Protein AF-A0A967WNM2-F1 (afdb_monomer)

Foldseek 3Di:
DDDDDPPDDQLLADPCVVVVHDDDPVSVVSSVVQVVCCVVPVDGPDDSVDPD

Radius of gyration: 11.97 Å; Cα contacts (8 Å, |Δi|>4): 35; chains: 1; bounding box: 39×19×26 Å

Sequence (52 aa):
TQSGVFMGTPRYISPEMATGAGADIRSDLYALGLLTYEMLTGKAPFDADNPW

Solvent-accessible surface area (backbone atoms only — not comparable to full-atom values): 3380 Å² total; per-residue (Å²): 130,85,76,77,81,72,88,61,73,67,66,54,60,28,73,54,46,76,74,70,44,77,83,49,77,66,35,54,53,46,31,50,52,47,52,51,47,20,73,76,68,76,43,71,89,62,52,71,92,53,92,120

Secondary structure (DSSP, 8-state):
-------S-GGG--HHHHTTPPP-HHHHHHHHHHHHHHHHHSS-SSBTTB--

pLDDT: mean 77.34, std 17.01, range [41.91, 95.94]

Nearest PDB structures (foldseek):
  7opo-assembly5_I  TM=8.430E-01  e=3.002E-02  Homo sapiens
  7opo-assembly2_C  TM=8.324E-01  e=3.690E-02  Homo sapiens
  3ggf-assembly3_B  TM=7.538E-01  e=2.127E-02  Homo sapiens
  7opo-assembly4_G  TM=7.989E-01  e=5.577E-02  Homo sapiens
  7opo-assembly6_K  TM=7.859E-01  e=8.429E-02  Homo sapiens

Structure (mmCIF, N/CA/C/O backbone):
data_AF-A0A967WNM2-F1
#
_entry.id   AF-A0A967WNM2-F1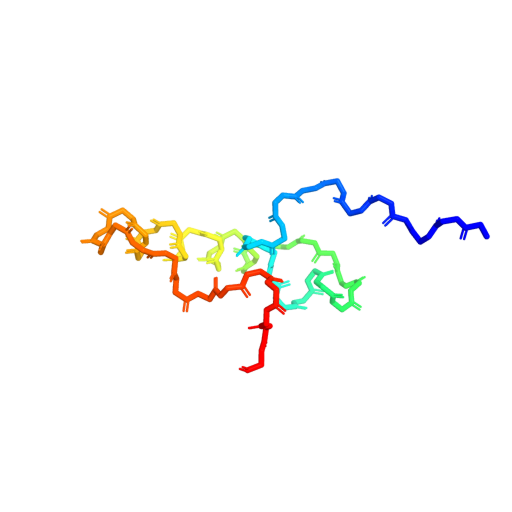
#
loop_
_atom_site.group_PDB
_atom_site.id
_atom_site.type_symbol
_atom_site.label_atom_id
_atom_site.label_alt_id
_atom_site.label_comp_id
_atom_site.label_asym_id
_atom_site.label_entity_id
_atom_site.label_seq_id
_atom_site.pdbx_PDB_ins_code
_atom_site.Cartn_x
_atom_site.Cartn_y
_atom_site.Cartn_z
_atom_site.occupancy
_atom_site.B_iso_or_equiv
_atom_site.auth_seq_id
_atom_site.auth_comp_id
_atom_site.auth_asym_id
_atom_site.auth_atom_id
_atom_site.pdbx_PDB_model_num
ATOM 1 N N . THR A 1 1 ? 29.384 -1.378 -0.741 1.00 41.91 1 THR A N 1
ATOM 2 C CA . THR A 1 1 ? 28.688 -0.109 -1.044 1.00 41.91 1 THR A CA 1
ATOM 3 C C . THR A 1 1 ? 27.212 -0.338 -0.801 1.00 41.91 1 THR A C 1
ATOM 5 O O . THR A 1 1 ? 26.707 -1.356 -1.250 1.00 41.91 1 THR A O 1
ATOM 8 N N . GLN A 1 2 ? 26.590 0.491 0.045 1.00 43.06 2 GLN A N 1
ATOM 9 C CA . GLN A 1 2 ? 25.241 0.275 0.587 1.00 43.06 2 GLN A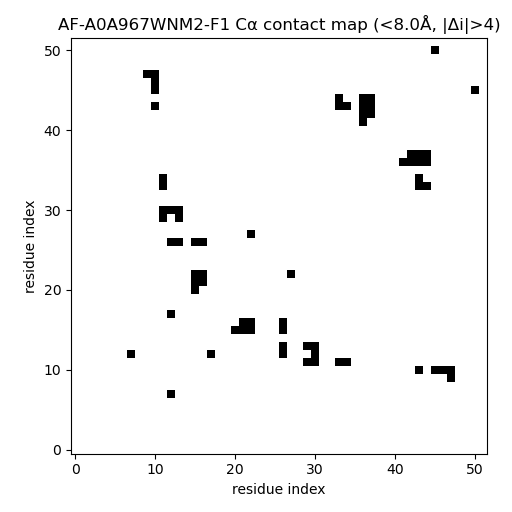 CA 1
ATOM 10 C C . GLN A 1 2 ? 24.208 0.060 -0.522 1.00 43.06 2 GLN A C 1
ATOM 12 O O . GLN A 1 2 ? 24.149 0.834 -1.477 1.00 43.06 2 GLN A O 1
ATOM 17 N N . SER A 1 3 ? 23.436 -1.015 -0.363 1.00 47.94 3 SER A N 1
ATOM 18 C CA . SER A 1 3 ? 22.263 -1.369 -1.153 1.00 47.94 3 SER A CA 1
ATOM 19 C C . SER A 1 3 ? 21.350 -0.158 -1.289 1.00 47.94 3 SER A C 1
ATOM 21 O O . SER A 1 3 ? 21.118 0.549 -0.309 1.00 47.94 3 SER A O 1
ATOM 23 N N . GLY A 1 4 ? 20.901 0.087 -2.520 1.00 47.19 4 GLY A N 1
ATOM 24 C CA . GLY A 1 4 ? 20.145 1.268 -2.911 1.00 47.19 4 GLY A CA 1
ATOM 25 C C . GLY A 1 4 ? 19.074 1.626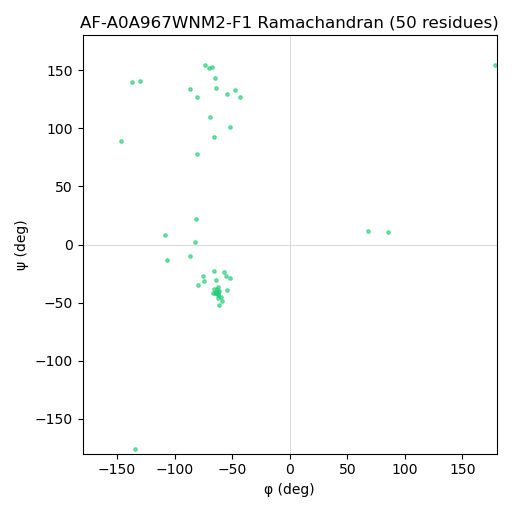 -1.892 1.00 47.19 4 GLY A C 1
ATOM 26 O O . GLY A 1 4 ? 18.269 0.787 -1.496 1.00 47.19 4 GLY A O 1
ATOM 27 N N . VAL A 1 5 ? 19.107 2.885 -1.464 1.00 43.94 5 VAL A N 1
ATOM 28 C CA . VAL A 1 5 ? 18.060 3.520 -0.675 1.00 43.94 5 VAL A CA 1
ATOM 29 C C . VAL A 1 5 ? 16.742 3.293 -1.417 1.00 43.94 5 VAL A C 1
ATOM 31 O O . VAL A 1 5 ? 16.477 3.949 -2.423 1.00 43.94 5 VAL A O 1
ATOM 34 N N . PHE A 1 6 ? 15.941 2.328 -0.959 1.00 51.28 6 PHE A N 1
ATOM 35 C CA . PHE A 1 6 ? 14.548 2.192 -1.370 1.00 51.28 6 PHE A CA 1
ATOM 36 C C . PHE A 1 6 ? 13.839 3.432 -0.824 1.00 51.28 6 PHE A C 1
ATOM 38 O O . PHE A 1 6 ? 13.482 3.515 0.348 1.00 51.28 6 PHE A O 1
ATOM 45 N N . MET A 1 7 ? 13.767 4.470 -1.654 1.00 48.28 7 MET A N 1
ATOM 46 C CA . MET A 1 7 ? 13.195 5.760 -1.299 1.00 48.28 7 MET A CA 1
ATOM 47 C C . MET A 1 7 ? 11.670 5.661 -1.420 1.00 48.28 7 MET A C 1
ATOM 49 O O . MET A 1 7 ? 11.074 6.065 -2.410 1.00 48.28 7 MET A O 1
ATO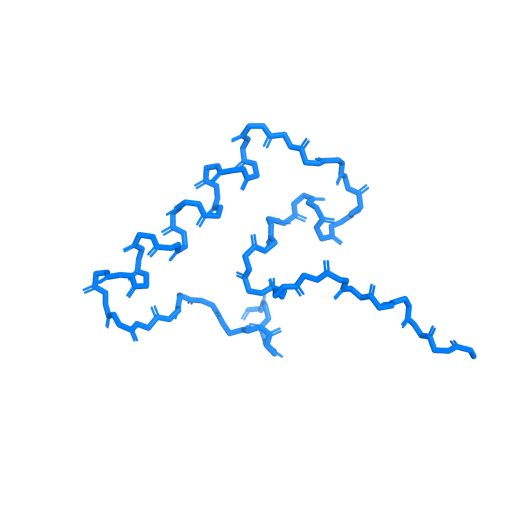M 53 N N . GLY A 1 8 ? 11.056 5.045 -0.413 1.00 53.25 8 GLY A N 1
ATOM 54 C CA . GLY A 1 8 ? 9.615 4.873 -0.246 1.00 53.25 8 GLY A CA 1
ATOM 55 C C . GLY A 1 8 ? 9.344 4.078 1.030 1.00 53.25 8 GLY A C 1
ATOM 56 O O . GLY A 1 8 ? 10.210 3.333 1.480 1.00 53.25 8 GLY A O 1
ATOM 57 N N . THR A 1 9 ? 8.173 4.229 1.651 1.00 62.97 9 THR A N 1
ATOM 58 C CA . THR A 1 9 ? 7.774 3.327 2.742 1.00 62.97 9 THR A CA 1
ATOM 59 C C . THR A 1 9 ? 7.505 1.952 2.116 1.00 62.97 9 THR A C 1
ATOM 61 O O . THR A 1 9 ? 6.507 1.829 1.403 1.00 62.97 9 THR A O 1
ATOM 64 N N . PRO A 1 10 ? 8.345 0.918 2.347 1.00 66.25 10 PRO A N 1
ATOM 65 C CA . PRO A 1 10 ? 8.271 -0.353 1.609 1.00 66.25 10 PRO A CA 1
ATOM 66 C C . PRO A 1 10 ? 6.900 -1.030 1.713 1.00 66.25 10 PRO A C 1
ATOM 68 O O . PRO A 1 10 ? 6.492 -1.772 0.828 1.00 66.25 10 PRO A O 1
ATOM 71 N N . ARG A 1 11 ? 6.165 -0.702 2.781 1.00 73.38 11 ARG A 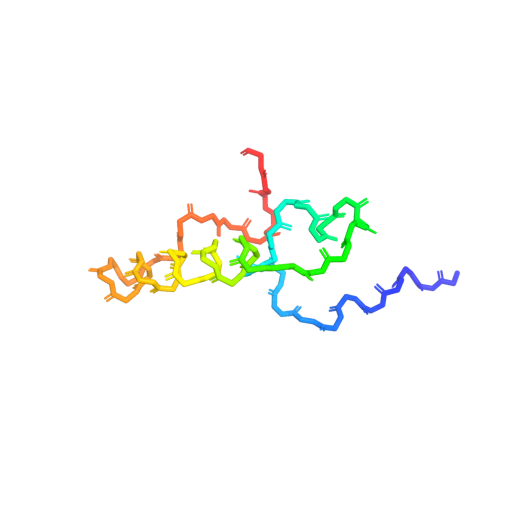N 1
ATOM 72 C CA . ARG A 1 11 ? 4.822 -1.180 3.103 1.00 73.38 11 ARG A CA 1
ATOM 73 C C . ARG A 1 11 ? 3.793 -1.017 1.980 1.00 73.38 11 ARG A C 1
ATOM 75 O O . ARG A 1 11 ? 2.867 -1.811 1.936 1.00 73.38 11 ARG A O 1
ATOM 82 N N . TYR A 1 12 ? 3.936 -0.023 1.102 1.00 81.38 12 TYR A N 1
ATOM 83 C CA . TYR A 1 12 ? 2.949 0.272 0.049 1.00 81.38 12 TYR A CA 1
ATOM 84 C C . TYR A 1 12 ? 3.415 -0.095 -1.362 1.00 81.38 12 TYR A C 1
ATOM 86 O O . TYR A 1 12 ? 2.760 0.254 -2.342 1.00 81.38 12 TYR A O 1
ATOM 94 N N . ILE A 1 13 ? 4.552 -0.778 -1.479 1.00 85.25 13 ILE A N 1
ATOM 95 C CA . ILE A 1 13 ? 5.112 -1.155 -2.773 1.00 85.25 13 ILE A CA 1
ATOM 96 C C . ILE A 1 13 ? 4.389 -2.400 -3.275 1.00 85.25 13 ILE A C 1
ATOM 98 O O . ILE A 1 13 ? 4.291 -3.406 -2.573 1.00 85.25 13 ILE A O 1
ATOM 102 N N . SER A 1 14 ? 3.878 -2.323 -4.499 1.00 85.81 14 SER A N 1
ATOM 103 C CA . SER A 1 14 ? 3.246 -3.460 -5.145 1.00 85.81 14 SER A CA 1
ATOM 104 C C . SER A 1 14 ? 4.269 -4.539 -5.524 1.00 85.81 14 SER A C 1
ATOM 106 O O . SER A 1 14 ? 5.440 -4.223 -5.773 1.00 85.81 14 SER A O 1
ATOM 108 N N . PRO A 1 15 ? 3.866 -5.822 -5.577 1.00 83.88 15 PRO A N 1
ATOM 109 C CA . PRO A 1 15 ? 4.779 -6.921 -5.884 1.00 83.88 15 PRO A CA 1
ATOM 110 C C . PRO A 1 15 ? 5.547 -6.720 -7.194 1.00 83.88 15 PRO A C 1
ATOM 112 O O . PRO A 1 15 ? 6.745 -6.982 -7.263 1.00 83.88 15 PRO A O 1
ATOM 115 N N . GLU A 1 16 ? 4.891 -6.193 -8.226 1.00 84.12 16 GLU A N 1
ATOM 116 C CA . GLU A 1 16 ? 5.516 -5.919 -9.515 1.00 84.1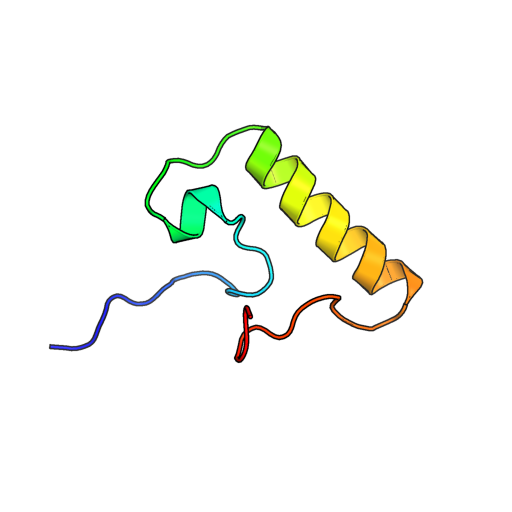2 16 GLU A CA 1
ATOM 117 C C . GLU A 1 16 ? 6.627 -4.860 -9.410 1.00 84.12 16 GLU A C 1
ATOM 119 O O . GLU A 1 16 ? 7.722 -5.080 -9.935 1.00 84.12 16 GLU A O 1
ATOM 124 N N . MET A 1 17 ? 6.419 -3.783 -8.643 1.00 84.38 17 MET A N 1
ATOM 125 C CA . MET A 1 17 ? 7.454 -2.776 -8.387 1.00 84.38 17 MET A CA 1
ATOM 126 C C . MET A 1 17 ? 8.623 -3.351 -7.579 1.00 84.38 17 MET A C 1
ATOM 128 O O . MET A 1 17 ? 9.781 -3.052 -7.871 1.00 84.38 17 MET A O 1
ATOM 132 N N . ALA A 1 18 ? 8.348 -4.222 -6.603 1.00 82.81 18 ALA A N 1
ATOM 133 C CA . ALA A 1 18 ? 9.389 -4.889 -5.818 1.00 82.81 18 ALA A CA 1
ATOM 134 C C . ALA A 1 18 ? 10.276 -5.808 -6.680 1.00 82.81 18 ALA A C 1
ATOM 136 O O . ALA A 1 18 ? 11.468 -5.952 -6.412 1.00 82.81 18 ALA A O 1
ATOM 137 N N . THR A 1 19 ? 9.718 -6.386 -7.748 1.00 84.62 19 THR A N 1
ATOM 138 C CA . THR A 1 19 ? 10.462 -7.208 -8.722 1.00 84.62 19 THR A CA 1
ATOM 139 C C . THR A 1 19 ? 11.196 -6.398 -9.798 1.00 84.62 19 THR A C 1
ATOM 141 O O . THR A 1 19 ? 11.839 -6.981 -10.670 1.00 84.62 19 THR A O 1
ATOM 144 N N . GLY A 1 20 ? 11.134 -5.063 -9.742 1.00 81.50 20 GLY A N 1
ATOM 145 C CA . GLY A 1 20 ? 11.784 -4.172 -10.705 1.00 81.50 20 GLY A CA 1
ATOM 146 C C . GLY A 1 20 ? 10.963 -3.894 -11.966 1.00 81.50 20 GLY A C 1
ATOM 147 O O . GLY A 1 20 ? 11.493 -3.309 -12.912 1.00 81.50 20 GLY A O 1
ATOM 148 N N . ALA A 1 21 ? 9.685 -4.285 -11.999 1.00 81.00 21 ALA A N 1
ATOM 149 C CA . ALA A 1 21 ? 8.765 -3.804 -13.022 1.00 81.00 21 ALA A CA 1
ATOM 150 C C . ALA A 1 21 ? 8.379 -2.340 -12.742 1.00 81.00 21 ALA A C 1
ATOM 152 O O . ALA A 1 21 ? 8.436 -1.863 -11.608 1.00 81.00 21 ALA A O 1
ATOM 153 N N . GLY A 1 22 ? 8.001 -1.605 -13.788 1.00 85.00 22 GLY A N 1
ATOM 154 C CA . GLY A 1 22 ? 7.511 -0.235 -13.637 1.00 85.00 22 GLY A CA 1
ATOM 155 C C . GLY A 1 22 ? 6.160 -0.189 -12.918 1.00 85.00 22 GLY A C 1
ATOM 156 O O . GLY A 1 22 ? 5.375 -1.130 -13.015 1.00 85.00 22 GLY A O 1
ATOM 157 N N . ALA A 1 23 ? 5.889 0.922 -12.234 1.00 86.44 23 ALA A N 1
ATOM 158 C CA . ALA A 1 23 ? 4.571 1.196 -11.675 1.00 86.44 23 ALA A CA 1
ATOM 159 C C . ALA A 1 23 ? 3.537 1.351 -12.800 1.00 86.44 23 ALA A C 1
ATOM 161 O O . ALA A 1 23 ? 3.783 2.057 -13.783 1.00 86.44 23 ALA A O 1
ATOM 162 N N . ASP A 1 24 ? 2.379 0.718 -12.642 1.00 88.44 24 ASP A N 1
ATOM 163 C CA . ASP A 1 24 ? 1.220 0.920 -13.508 1.00 88.44 24 ASP A CA 1
ATOM 164 C C . ASP A 1 24 ? -0.065 1.080 -12.678 1.00 88.44 24 ASP A C 1
ATOM 166 O O . ASP A 1 24 ? -0.036 1.112 -11.449 1.00 88.44 24 ASP A O 1
ATOM 170 N N . ILE A 1 25 ? -1.218 1.188 -13.342 1.00 93.25 25 ILE A N 1
ATOM 171 C CA . ILE A 1 25 ? -2.516 1.389 -12.678 1.00 93.25 25 ILE A CA 1
ATOM 172 C C . ILE A 1 25 ? -2.844 0.324 -11.613 1.00 93.25 25 ILE A C 1
ATOM 174 O O . ILE A 1 25 ? -3.589 0.585 -10.669 1.00 93.25 25 ILE A O 1
ATOM 178 N N . ARG A 1 26 ? -2.301 -0.891 -11.743 1.00 92.44 26 ARG A N 1
ATOM 179 C CA . ARG A 1 26 ? -2.497 -1.978 -10.776 1.00 92.44 26 ARG A CA 1
ATOM 180 C C . ARG A 1 26 ? -1.690 -1.732 -9.507 1.00 92.44 26 ARG A C 1
ATOM 182 O O . ARG A 1 26 ? -2.164 -2.081 -8.427 1.00 92.44 26 ARG A O 1
ATOM 189 N N . SER A 1 27 ? -0.537 -1.080 -9.629 1.00 88.38 27 SER A N 1
ATOM 190 C CA . SER A 1 27 ? 0.305 -0.680 -8.502 1.00 88.38 27 SER A CA 1
ATOM 191 C C . SER A 1 27 ? -0.412 0.332 -7.608 1.00 88.38 27 SER A C 1
ATOM 193 O O . SER A 1 27 ? -0.407 0.191 -6.385 1.00 88.38 27 SER A O 1
ATOM 195 N N . ASP A 1 28 ? -1.120 1.287 -8.216 1.00 90.75 28 ASP A N 1
ATOM 196 C CA . ASP A 1 28 ? -1.949 2.254 -7.488 1.00 90.75 28 ASP A CA 1
ATOM 197 C C . ASP A 1 28 ? -3.139 1.576 -6.794 1.00 90.75 28 ASP A C 1
ATOM 199 O O . ASP A 1 28 ? -3.439 1.871 -5.635 1.00 90.75 28 ASP A O 1
ATOM 203 N N . LEU A 1 29 ? -3.800 0.626 -7.469 1.00 94.12 29 LEU A N 1
ATOM 204 C CA . LEU A 1 29 ? -4.910 -0.130 -6.880 1.00 94.12 29 LEU A CA 1
ATOM 205 C C . LEU A 1 29 ? -4.452 -0.973 -5.680 1.00 94.12 29 LEU A C 1
ATOM 207 O O . LEU A 1 29 ? -5.163 -1.059 -4.677 1.00 94.12 29 LEU A O 1
ATOM 211 N N . TYR A 1 30 ? -3.258 -1.560 -5.767 1.00 90.69 30 TYR A N 1
ATOM 212 C CA . TYR A 1 30 ? -2.642 -2.294 -4.668 1.00 90.69 30 TYR A CA 1
ATOM 213 C C . TYR A 1 30 ? -2.394 -1.382 -3.458 1.00 90.69 30 TYR A C 1
ATOM 215 O O . TYR A 1 30 ? -2.864 -1.677 -2.357 1.00 90.69 30 TYR A O 1
ATOM 223 N N . ALA A 1 31 ? -1.734 -0.237 -3.665 1.00 89.75 31 ALA A N 1
ATOM 224 C CA . ALA A 1 31 ? -1.453 0.724 -2.599 1.00 89.75 31 ALA A CA 1
ATOM 225 C C . ALA A 1 31 ? -2.739 1.286 -1.965 1.00 89.75 31 ALA A C 1
ATOM 227 O O . ALA A 1 31 ? -2.833 1.392 -0.739 1.00 89.75 31 ALA A O 1
ATOM 228 N N . LEU A 1 3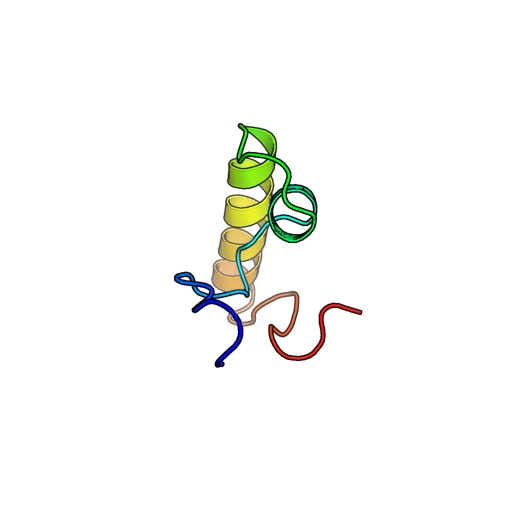2 ? -3.760 1.577 -2.777 1.00 93.25 32 LEU A N 1
ATOM 229 C CA . LEU A 1 32 ? -5.068 2.018 -2.294 1.00 93.25 32 LEU A CA 1
ATOM 230 C C . LEU A 1 32 ? -5.754 0.947 -1.435 1.00 93.25 32 LEU A C 1
ATOM 232 O O . LEU A 1 32 ? -6.351 1.277 -0.409 1.00 93.25 32 LEU A O 1
ATOM 236 N N . GLY A 1 33 ? -5.667 -0.328 -1.824 1.00 93.12 33 GLY A N 1
ATOM 237 C CA . GLY A 1 33 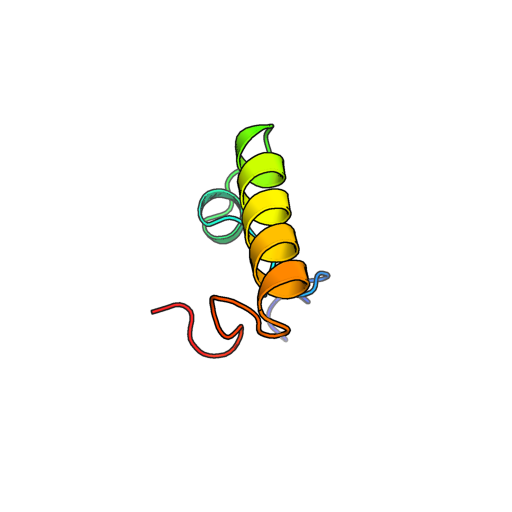? -6.213 -1.443 -1.050 1.00 93.12 33 GLY A CA 1
ATOM 238 C C . GLY A 1 33 ? -5.559 -1.568 0.326 1.00 93.12 33 GLY A C 1
ATOM 239 O O . GLY A 1 33 ? -6.262 -1.662 1.334 1.00 93.12 33 GLY A O 1
ATOM 240 N N . LEU A 1 34 ? -4.226 -1.486 0.377 1.00 91.19 34 LEU A N 1
ATOM 241 C CA . LEU A 1 34 ? -3.465 -1.488 1.630 1.00 91.19 34 LEU A CA 1
ATOM 242 C C . LEU A 1 34 ? -3.870 -0.326 2.542 1.00 91.19 34 LEU A C 1
ATOM 244 O O . LEU A 1 34 ? -4.176 -0.540 3.715 1.00 91.19 34 LEU A O 1
ATOM 248 N N . LEU A 1 35 ? -3.922 0.890 1.991 1.00 90.88 35 LEU A N 1
ATOM 249 C CA . LEU A 1 35 ? -4.297 2.086 2.739 1.00 90.88 35 LEU A CA 1
ATOM 250 C C . LEU A 1 35 ? -5.736 1.992 3.259 1.00 90.88 35 LEU A C 1
ATOM 252 O O . LEU A 1 35 ? -6.007 2.329 4.406 1.00 90.88 35 LEU A O 1
ATOM 256 N N . THR A 1 36 ? -6.662 1.501 2.435 1.00 94.44 36 THR A N 1
ATOM 257 C CA . THR A 1 36 ? -8.065 1.320 2.828 1.00 94.44 36 THR A CA 1
ATOM 258 C C . THR A 1 36 ? -8.189 0.320 3.971 1.00 94.44 36 THR A C 1
ATOM 260 O O . THR A 1 36 ? -8.898 0.584 4.941 1.00 94.44 36 THR A O 1
ATOM 263 N N . TYR A 1 37 ? -7.467 -0.801 3.906 1.00 92.94 37 TYR A N 1
ATOM 264 C CA . TYR A 1 37 ? -7.424 -1.765 5.002 1.00 92.94 37 TYR A CA 1
ATOM 265 C C . TYR A 1 37 ? -6.881 -1.132 6.290 1.00 92.94 37 TYR A C 1
ATOM 267 O O . TYR A 1 37 ? -7.472 -1.303 7.358 1.00 92.94 37 TYR A O 1
ATOM 275 N N . GLU A 1 38 ? -5.790 -0.372 6.201 1.00 92.75 38 GLU A N 1
ATOM 276 C CA . GLU A 1 38 ? -5.185 0.286 7.361 1.00 92.75 38 GLU A CA 1
ATOM 277 C C . GLU A 1 38 ? -6.114 1.336 7.974 1.00 92.75 38 GLU A C 1
ATOM 279 O O . GLU A 1 38 ? -6.287 1.362 9.190 1.00 92.75 38 GLU A O 1
ATOM 284 N N . MET A 1 39 ? -6.799 2.133 7.153 1.00 94.00 39 MET A N 1
ATOM 285 C CA . MET A 1 39 ? -7.795 3.097 7.629 1.00 94.00 39 MET A CA 1
ATOM 286 C C . MET A 1 39 ? -8.973 2.423 8.342 1.00 94.00 39 MET A C 1
ATOM 288 O O . MET A 1 39 ? -9.492 2.967 9.315 1.00 94.00 39 MET A O 1
ATOM 292 N N . LEU A 1 40 ? -9.403 1.248 7.876 1.00 95.94 40 LEU A N 1
ATOM 293 C CA . LEU A 1 40 ? -10.533 0.523 8.462 1.00 95.94 40 LEU A CA 1
ATOM 294 C C . LEU A 1 40 ? -10.162 -0.246 9.735 1.00 95.94 40 LEU A C 1
ATOM 296 O O . LEU A 1 40 ? -10.989 -0.379 10.634 1.00 95.94 40 LEU A O 1
ATOM 300 N N . THR A 1 41 ? -8.945 -0.781 9.810 1.00 94.25 41 THR A N 1
ATOM 301 C CA . THR A 1 41 ? -8.527 -1.688 10.895 1.00 94.25 41 THR A CA 1
ATOM 302 C C . THR A 1 41 ? -7.570 -1.046 11.899 1.00 94.25 41 THR A C 1
ATOM 304 O O . THR A 1 41 ? -7.329 -1.612 12.967 1.00 94.25 41 THR A O 1
ATOM 307 N N . GLY A 1 42 ? -7.002 0.115 11.561 1.00 91.81 42 GLY A N 1
ATOM 308 C CA . GLY A 1 42 ? -5.913 0.757 12.297 1.00 91.81 42 GLY A CA 1
ATOM 309 C C . GLY A 1 42 ? -4.586 -0.008 12.231 1.00 91.81 42 GLY A C 1
ATOM 310 O O . GLY A 1 42 ? -3.690 0.276 13.025 1.00 91.81 42 GLY A O 1
ATOM 311 N N . LYS A 1 43 ? -4.466 -1.016 11.357 1.00 86.44 43 LYS A N 1
ATOM 312 C CA . LYS A 1 43 ? -3.287 -1.883 11.229 1.00 86.44 43 LYS A CA 1
ATOM 313 C C . LYS A 1 43 ? -2.954 -2.109 9.760 1.00 86.44 43 LYS A C 1
ATOM 315 O O . LYS A 1 43 ? -3.845 -2.349 8.953 1.00 86.44 43 LYS A O 1
ATOM 320 N N . ALA A 1 44 ? -1.672 -2.101 9.419 1.00 83.94 44 ALA A N 1
ATOM 321 C CA . ALA A 1 44 ? -1.234 -2.521 8.095 1.00 83.94 44 ALA A CA 1
ATOM 322 C C . ALA A 1 44 ? -1.537 -4.020 7.881 1.00 83.94 44 ALA A C 1
ATOM 324 O O . ALA A 1 44 ? -1.413 -4.800 8.830 1.00 83.94 44 ALA A O 1
ATOM 325 N N . PRO A 1 45 ? -1.922 -4.450 6.667 1.00 81.12 45 PRO A N 1
ATOM 326 C CA . PRO A 1 45 ? -2.194 -5.862 6.395 1.00 81.12 45 PRO A CA 1
ATOM 327 C C . PRO A 1 45 ? -0.912 -6.701 6.281 1.00 81.12 45 PRO A C 1
ATOM 329 O O . PRO A 1 45 ? -0.948 -7.891 6.579 1.00 81.12 45 PRO A O 1
ATOM 332 N N . PHE A 1 46 ? 0.210 -6.085 5.891 1.00 79.50 46 PHE A N 1
ATOM 333 C CA . PHE A 1 46 ? 1.521 -6.727 5.790 1.00 79.50 46 PHE A CA 1
ATOM 334 C C . PHE A 1 46 ? 2.575 -5.892 6.508 1.00 79.50 46 PHE A C 1
ATOM 336 O O . PHE A 1 46 ? 2.562 -4.656 6.436 1.00 79.50 46 PHE A O 1
ATOM 343 N N . ASP A 1 47 ? 3.494 -6.572 7.188 1.00 69.62 47 ASP A N 1
ATOM 344 C CA . ASP A 1 47 ? 4.610 -5.912 7.847 1.00 69.62 47 ASP A CA 1
ATOM 345 C C . ASP A 1 47 ? 5.770 -5.734 6.868 1.00 69.62 47 ASP A C 1
ATOM 347 O O . ASP A 1 47 ? 6.141 -6.654 6.140 1.00 69.62 47 ASP A O 1
ATOM 351 N N . ALA A 1 48 ? 6.353 -4.536 6.845 1.00 61.66 48 ALA A N 1
ATOM 352 C CA . ALA A 1 48 ? 7.415 -4.202 5.892 1.00 61.66 48 ALA A CA 1
ATOM 353 C C . ALA A 1 48 ? 8.695 -5.028 6.129 1.00 61.66 48 ALA A C 1
ATOM 355 O O . ALA A 1 48 ? 9.476 -5.216 5.199 1.00 61.66 48 ALA A O 1
ATOM 356 N N . ASP A 1 49 ? 8.871 -5.544 7.349 1.0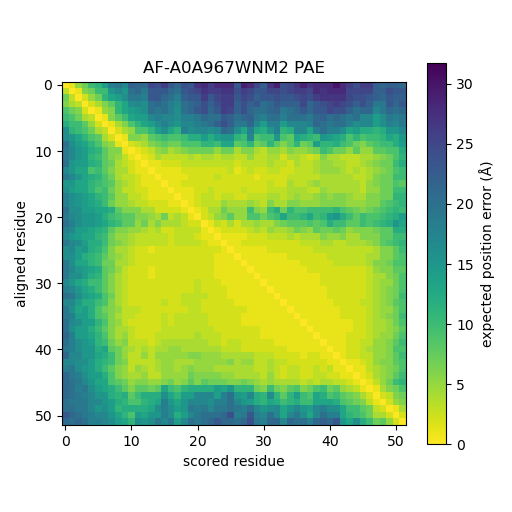0 61.47 49 ASP A N 1
ATOM 357 C CA . ASP A 1 49 ? 10.005 -6.380 7.748 1.00 61.47 49 ASP A CA 1
ATOM 358 C C . ASP A 1 49 ? 9.797 -7.876 7.448 1.00 61.47 49 ASP A C 1
ATOM 360 O O . ASP A 1 49 ? 10.750 -8.650 7.540 1.00 61.47 49 ASP A O 1
ATOM 364 N N . ASN A 1 50 ? 8.585 -8.303 7.066 1.00 54.12 50 ASN A N 1
ATOM 365 C CA . ASN A 1 50 ? 8.330 -9.684 6.656 1.00 54.12 50 ASN A CA 1
ATOM 366 C C . ASN A 1 50 ? 7.244 -9.773 5.563 1.00 54.12 50 ASN A C 1
ATOM 368 O O . ASN A 1 50 ? 6.064 -9.938 5.877 1.00 54.12 50 ASN A O 1
ATOM 372 N N . PRO A 1 51 ? 7.631 -9.700 4.277 1.00 53.38 51 PRO A N 1
ATOM 373 C CA . PRO A 1 51 ? 6.701 -9.743 3.146 1.00 53.38 51 PRO A CA 1
ATOM 374 C C . PRO A 1 51 ? 6.259 -11.169 2.739 1.00 53.38 51 PRO A C 1
ATOM 376 O O . PRO A 1 51 ? 5.903 -11.375 1.580 1.00 53.38 51 PRO A O 1
ATOM 379 N N . TRP A 1 52 ? 6.356 -12.158 3.640 1.00 52.22 52 TRP A N 1
ATOM 380 C CA . TRP A 1 52 ? 6.173 -13.594 3.360 1.00 52.22 52 TRP A CA 1
ATOM 381 C C . TRP A 1 52 ? 4.916 -14.132 4.041 1.00 52.22 52 TRP A C 1
ATOM 383 O O . TRP A 1 52 ? 4.804 -13.945 5.276 1.00 52.22 52 TRP A O 1
#

Mean predicted aligned error: 8.19 Å